Protein AF-A0A382ND25-F1 (afdb_monomer)

Solvent-accessible surface area (backbone atoms only — not comparable to full-atom values): 5065 Å² total; per-residue (Å²): 106,70,66,42,36,74,71,61,77,30,97,59,59,60,78,50,42,55,46,63,76,63,60,36,47,55,51,40,53,48,49,52,56,48,33,74,77,36,78,84,62,84,45,68,43,70,48,61,33,29,39,26,53,70,27,37,35,52,40,49,76,58,67,47,76,46,65,39,45,58,81,87,32,46,67,53,30,55,51,27,47,52,50,38,57,63,67,66,74,116

Organism: NCBI:txid408172

InterPro domains:
  IPR000121 PEP-utilising enzyme, C-terminal [PF02896] (12-84)
  IPR010121 Pyruvate, phosphate dikinase [PTHR22931] (3-86)
  IPR015813 Pyruvate/Phosphoenolpyruvate kinase-like domain superfamily [SSF51621] (2-84)
  IPR040442 Pyruvate kinase-like domain superfamily [G3DSA:3.20.20.60] (1-86)

Structure (mmCIF, N/CA/C/O backbone):
data_AF-A0A382ND25-F1
#
_entry.id   AF-A0A382ND25-F1
#
loop_
_atom_site.group_PDB
_atom_site.id
_atom_site.type_symbol
_atom_site.label_atom_id
_atom_site.label_alt_id
_atom_site.label_comp_id
_atom_site.label_asym_id
_atom_site.label_entity_id
_atom_site.label_seq_id
_atom_site.pdbx_PDB_ins_code
_atom_site.Cartn_x
_atom_site.Cartn_y
_atom_site.Cartn_z
_atom_site.occupancy
_atom_site.B_iso_or_equiv
_atom_site.auth_seq_id
_atom_site.auth_comp_id
_atom_site.auth_asym_id
_atom_site.auth_atom_id
_atom_site.pdbx_PDB_model_num
ATOM 1 N N . ILE A 1 1 ? 10.098 -14.028 -15.564 1.00 84.62 1 ILE A N 1
ATOM 2 C CA . ILE A 1 1 ? 9.191 -12.855 -15.518 1.00 84.62 1 ILE A CA 1
ATOM 3 C C . ILE A 1 1 ? 9.262 -12.007 -16.775 1.00 84.62 1 ILE A C 1
ATOM 5 O O . ILE A 1 1 ? 8.228 -11.867 -17.408 1.00 84.62 1 ILE A O 1
ATOM 9 N N . GLY A 1 2 ? 10.439 -11.525 -17.199 1.00 91.81 2 GLY A N 1
ATOM 10 C CA . GLY A 1 2 ? 10.541 -10.643 -18.374 1.00 91.81 2 GLY A CA 1
ATOM 11 C C . GLY A 1 2 ? 9.863 -11.172 -19.647 1.00 91.81 2 GLY A C 1
ATOM 12 O O . GLY A 1 2 ? 9.155 -10.426 -20.306 1.00 91.81 2 GLY A O 1
ATOM 13 N N . MET A 1 3 ? 9.985 -12.473 -19.946 1.00 97.69 3 MET A N 1
ATOM 14 C CA . MET A 1 3 ? 9.272 -13.094 -21.075 1.00 97.69 3 MET A CA 1
ATOM 15 C C . MET A 1 3 ? 7.743 -13.012 -20.933 1.00 97.69 3 MET A C 1
ATOM 17 O O . MET A 1 3 ? 7.066 -12.690 -21.892 1.00 97.69 3 MET A O 1
ATOM 21 N N . TYR A 1 4 ? 7.191 -13.250 -19.743 1.00 97.62 4 TYR A N 1
ATOM 22 C CA . TYR A 1 4 ? 5.739 -13.232 -19.520 1.00 97.62 4 TYR A CA 1
ATOM 23 C C . TYR A 1 4 ? 5.170 -11.816 -19.642 1.00 97.62 4 TYR A C 1
ATOM 25 O O . TYR A 1 4 ? 4.061 -11.649 -20.135 1.00 97.62 4 TYR A O 1
ATOM 33 N N . VAL A 1 5 ? 5.942 -10.805 -19.232 1.00 95.81 5 VAL A N 1
ATOM 34 C CA . VAL A 1 5 ? 5.578 -9.396 -19.432 1.00 95.81 5 VAL A CA 1
ATOM 35 C C . VAL A 1 5 ? 5.663 -9.024 -20.912 1.00 95.81 5 VAL A C 1
ATOM 37 O O . VAL A 1 5 ? 4.746 -8.418 -21.454 1.00 95.81 5 VAL A O 1
ATOM 40 N N . LYS A 1 6 ? 6.732 -9.445 -21.599 1.00 96.38 6 LYS A N 1
ATOM 41 C CA . LYS A 1 6 ? 6.924 -9.187 -23.032 1.00 96.38 6 LYS A CA 1
ATOM 42 C C . LYS A 1 6 ? 5.819 -9.799 -23.897 1.00 96.38 6 LYS A C 1
ATOM 44 O O . LYS A 1 6 ? 5.371 -9.157 -24.839 1.00 96.38 6 LYS A O 1
ATOM 49 N N . GLU A 1 7 ? 5.383 -11.010 -23.567 1.00 97.25 7 GLU A N 1
ATOM 50 C CA . GLU A 1 7 ? 4.293 -11.707 -24.262 1.00 97.25 7 GLU A CA 1
ATOM 51 C C . GLU A 1 7 ? 2.895 -11.262 -23.779 1.00 97.25 7 GLU A C 1
ATOM 53 O O . GLU A 1 7 ? 1.889 -11.824 -24.201 1.00 97.25 7 GLU A O 1
ATOM 58 N N . GLY A 1 8 ? 2.804 -10.277 -22.874 1.00 94.62 8 GLY A N 1
ATOM 59 C CA . GLY A 1 8 ? 1.534 -9.730 -22.383 1.00 94.62 8 GLY A CA 1
ATOM 60 C C . GLY A 1 8 ? 0.731 -10.663 -21.470 1.00 94.62 8 GLY A C 1
ATOM 61 O O . GLY A 1 8 ? -0.416 -10.365 -21.151 1.00 94.62 8 GLY A O 1
ATOM 62 N N . ILE A 1 9 ? 1.320 -11.779 -21.027 1.00 96.56 9 ILE A N 1
ATOM 63 C CA . ILE A 1 9 ? 0.707 -12.700 -20.057 1.00 96.56 9 ILE A CA 1
ATOM 64 C C . ILE A 1 9 ? 0.578 -12.015 -18.689 1.00 96.56 9 ILE A C 1
ATOM 66 O O . ILE A 1 9 ? -0.399 -12.227 -17.976 1.00 96.56 9 ILE A O 1
ATOM 70 N N . LEU A 1 10 ? 1.566 -11.193 -18.323 1.00 95.94 10 LEU A N 1
ATOM 71 C CA . LEU A 1 10 ? 1.544 -10.346 -17.132 1.00 95.94 10 LEU A CA 1
ATOM 72 C C . LEU A 1 10 ? 1.648 -8.879 -17.550 1.00 95.94 10 LEU A C 1
ATOM 74 O O . LEU A 1 10 ? 2.457 -8.541 -18.409 1.00 95.94 10 LEU A O 1
ATOM 78 N N . SER A 1 11 ? 0.880 -7.998 -16.912 1.00 93.50 11 SER A N 1
ATOM 79 C CA . SER A 1 11 ? 0.955 -6.552 -17.163 1.00 93.50 11 SER A CA 1
ATOM 80 C C . SER A 1 11 ? 2.249 -5.924 -16.633 1.00 93.50 11 SER A C 1
ATOM 82 O O . SER A 1 11 ? 2.767 -4.985 -17.229 1.00 93.50 11 SER A O 1
ATOM 84 N N . ALA A 1 12 ? 2.780 -6.452 -15.529 1.00 95.19 12 ALA A N 1
ATOM 85 C CA . ALA A 1 12 ? 4.003 -5.996 -14.879 1.00 95.19 12 ALA A CA 1
ATOM 86 C C . ALA A 1 12 ? 4.685 -7.150 -14.128 1.00 95.19 12 ALA A C 1
ATOM 88 O O . ALA A 1 12 ? 4.129 -8.244 -13.996 1.00 95.19 12 ALA A O 1
ATOM 89 N N . ASN A 1 13 ? 5.900 -6.916 -13.623 1.00 96.81 13 ASN A N 1
ATOM 90 C CA . ASN A 1 13 ? 6.528 -7.831 -12.675 1.00 96.81 13 ASN A CA 1
ATOM 91 C C . ASN A 1 13 ? 5.780 -7.758 -11.325 1.00 96.81 13 ASN A C 1
ATOM 93 O O . ASN A 1 13 ? 5.890 -6.733 -10.650 1.00 96.81 13 ASN A O 1
ATOM 97 N N . PRO A 1 14 ? 5.083 -8.824 -10.880 1.00 96.75 14 PRO A N 1
ATOM 98 C CA . PRO A 1 14 ? 4.272 -8.782 -9.658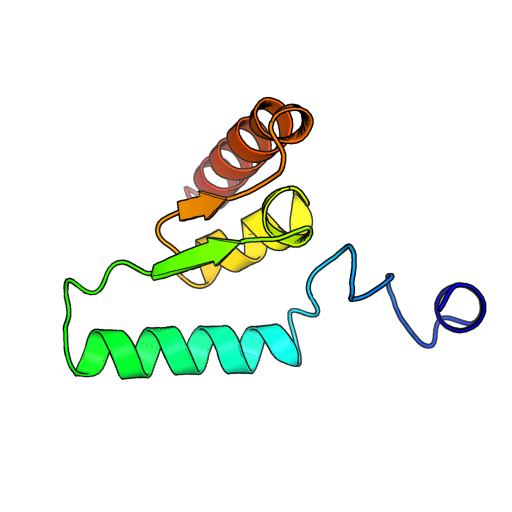 1.00 96.75 14 PRO A CA 1
ATOM 99 C C . PRO A 1 14 ? 5.100 -8.625 -8.369 1.00 96.75 14 PRO A C 1
ATOM 101 O O . PRO A 1 14 ? 4.563 -8.339 -7.297 1.00 96.75 14 PRO A O 1
ATOM 104 N N . PHE A 1 15 ? 6.417 -8.835 -8.443 1.00 96.75 15 PHE A N 1
ATOM 105 C CA . PHE A 1 15 ? 7.325 -8.620 -7.313 1.00 96.75 15 PHE A CA 1
ATOM 106 C C . PHE A 1 15 ? 7.804 -7.168 -7.192 1.00 96.75 15 PHE A C 1
ATOM 108 O O . PHE A 1 15 ? 8.368 -6.812 -6.163 1.00 96.75 15 PHE A O 1
ATOM 115 N N . GLU A 1 16 ? 7.576 -6.344 -8.217 1.00 96.25 16 GLU A N 1
ATOM 116 C CA . GLU A 1 16 ? 7.874 -4.907 -8.208 1.00 96.25 16 GLU A CA 1
ATOM 117 C C . GLU A 1 16 ? 6.590 -4.097 -7.996 1.00 96.25 16 GLU A C 1
ATOM 119 O O . GLU A 1 16 ? 6.525 -3.272 -7.087 1.00 96.25 16 GLU A O 1
ATOM 124 N N . THR A 1 17 ? 5.549 -4.401 -8.777 1.00 97.12 17 THR A N 1
ATOM 125 C CA . THR A 1 17 ? 4.222 -3.783 -8.677 1.00 97.12 17 THR A CA 1
ATOM 126 C C . THR A 1 17 ? 3.218 -4.810 -8.182 1.00 97.12 17 THR A C 1
ATOM 128 O O . THR A 1 17 ? 3.131 -5.917 -8.709 1.00 97.12 17 THR A O 1
ATOM 131 N N . LEU A 1 18 ? 2.456 -4.454 -7.154 1.00 98.00 18 LEU A N 1
ATOM 132 C CA . LEU A 1 18 ? 1.515 -5.344 -6.494 1.00 98.00 18 LEU A CA 1
ATOM 133 C C . LEU A 1 18 ? 0.421 -5.804 -7.467 1.00 98.00 18 LEU A C 1
ATOM 135 O O . LEU A 1 18 ? -0.269 -4.993 -8.085 1.00 98.00 18 LEU A O 1
ATOM 139 N N . ASP A 1 19 ? 0.201 -7.117 -7.530 1.00 97.62 19 ASP A N 1
ATOM 140 C CA . ASP A 1 19 ? -0.980 -7.689 -8.174 1.00 97.62 19 ASP A CA 1
ATOM 141 C C . ASP A 1 19 ? -2.240 -7.337 -7.366 1.00 97.62 19 ASP A C 1
ATOM 143 O O . ASP A 1 19 ? -2.578 -7.979 -6.369 1.00 97.62 19 ASP A O 1
ATOM 147 N N . SER A 1 20 ? -2.936 -6.287 -7.796 1.00 95.88 20 SER A N 1
ATOM 148 C CA . SER A 1 20 ? -4.132 -5.769 -7.128 1.00 95.88 20 SER A CA 1
ATOM 149 C C . SER A 1 20 ? -5.353 -6.691 -7.231 1.00 95.88 20 SER A C 1
ATOM 151 O O . SER A 1 20 ? -6.255 -6.583 -6.397 1.00 95.88 20 SER A O 1
ATOM 153 N N . GLN A 1 21 ? -5.394 -7.599 -8.214 1.00 94.81 21 GLN A N 1
ATOM 154 C CA . GLN A 1 21 ? -6.531 -8.498 -8.435 1.00 94.81 21 GLN A CA 1
ATOM 155 C C . GLN A 1 21 ? -6.422 -9.760 -7.578 1.00 94.81 21 GLN A C 1
ATOM 157 O O . GLN A 1 21 ? -7.384 -10.125 -6.904 1.00 94.81 21 GLN A O 1
ATOM 162 N N . GLY A 1 22 ? -5.257 -10.412 -7.567 1.00 96.81 22 GLY A N 1
ATOM 163 C CA . GLY A 1 22 ? -5.022 -11.612 -6.767 1.00 96.81 22 GLY A CA 1
ATOM 164 C C . GLY A 1 22 ? -4.575 -11.276 -5.347 1.00 96.81 22 GLY A C 1
ATOM 165 O O . GLY A 1 22 ? -5.352 -11.380 -4.395 1.00 96.81 22 GLY A O 1
ATOM 166 N N . VAL A 1 23 ? -3.318 -10.857 -5.188 1.00 97.94 23 VAL A N 1
ATOM 167 C CA . VAL A 1 23 ? -2.735 -10.557 -3.862 1.00 97.94 23 VAL A CA 1
ATOM 168 C C . VAL A 1 23 ? -3.493 -9.426 -3.160 1.00 97.94 23 VAL A C 1
ATOM 170 O O . VAL A 1 23 ? -3.757 -9.499 -1.957 1.00 97.94 23 VAL A O 1
ATOM 173 N N . GLY A 1 24 ? -3.927 -8.415 -3.912 1.00 97.81 24 GLY A N 1
ATOM 174 C CA . GLY A 1 24 ? -4.722 -7.307 -3.395 1.00 97.81 24 GLY A CA 1
ATOM 175 C C . GLY A 1 24 ? -6.046 -7.735 -2.752 1.00 97.81 24 GLY A C 1
ATOM 176 O O . GLY A 1 24 ? -6.449 -7.156 -1.741 1.00 97.81 24 GLY A O 1
ATOM 177 N N . HIS A 1 25 ? -6.703 -8.781 -3.266 1.00 98.12 25 HIS A N 1
ATOM 178 C CA . HIS A 1 25 ? -7.917 -9.324 -2.650 1.00 98.12 25 HIS A CA 1
ATOM 179 C C . HIS A 1 25 ? -7.631 -9.918 -1.264 1.00 98.12 25 HIS A C 1
ATOM 181 O O . HIS A 1 25 ? -8.364 -9.660 -0.308 1.00 98.12 25 HIS A O 1
ATOM 187 N N . VAL A 1 26 ? -6.526 -10.659 -1.134 1.00 98.31 26 VAL A N 1
ATOM 188 C CA . VAL A 1 26 ? -6.094 -11.244 0.144 1.00 98.31 26 VAL A CA 1
ATOM 189 C C . VAL A 1 26 ? -5.770 -10.151 1.163 1.00 98.31 26 VAL A C 1
ATOM 191 O O . VAL A 1 26 ? -6.171 -10.262 2.321 1.00 98.31 26 VAL A O 1
ATOM 194 N N . ILE A 1 27 ? -5.106 -9.073 0.731 1.00 98.31 27 ILE A N 1
ATOM 195 C CA . ILE A 1 27 ? -4.800 -7.913 1.580 1.00 98.31 27 ILE A CA 1
ATOM 196 C C . ILE A 1 27 ? -6.089 -7.278 2.116 1.00 98.31 27 ILE A C 1
ATOM 198 O O . ILE A 1 27 ? -6.231 -7.124 3.328 1.00 98.31 27 ILE A O 1
ATOM 202 N N . LYS A 1 28 ? -7.056 -6.966 1.243 1.00 98.44 28 LYS A N 1
ATOM 203 C CA . LYS A 1 28 ? -8.338 -6.361 1.651 1.00 98.44 28 LYS A CA 1
ATOM 204 C C . LYS A 1 28 ? -9.095 -7.238 2.648 1.00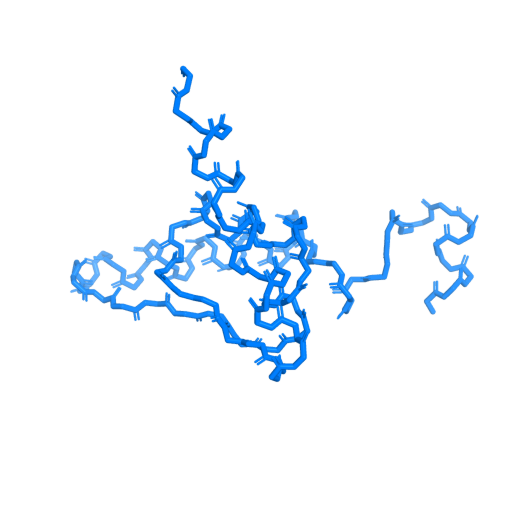 98.44 28 LYS A C 1
ATOM 206 O O . LYS A 1 28 ? -9.563 -6.744 3.670 1.00 98.44 28 LYS A O 1
ATOM 211 N N . HIS A 1 29 ? -9.148 -8.546 2.395 1.00 98.50 29 HIS A N 1
ATOM 212 C CA . HIS A 1 29 ? -9.794 -9.507 3.292 1.00 98.50 29 HIS A CA 1
ATOM 213 C C . HIS A 1 29 ? -9.119 -9.584 4.666 1.00 98.50 29 HIS A C 1
ATOM 215 O O . HIS A 1 29 ? -9.799 -9.689 5.688 1.00 98.50 29 HIS A O 1
ATOM 221 N N . ALA A 1 30 ? -7.785 -9.522 4.709 1.00 98.50 30 ALA A N 1
ATOM 222 C CA . ALA A 1 30 ? -7.035 -9.503 5.961 1.00 98.50 30 ALA A CA 1
ATOM 223 C C . ALA A 1 30 ? -7.309 -8.224 6.768 1.00 98.50 30 ALA A C 1
ATOM 225 O O . ALA A 1 30 ? -7.565 -8.316 7.970 1.00 98.50 30 ALA A O 1
ATOM 226 N N . ILE A 1 31 ? -7.326 -7.060 6.108 1.00 98.50 31 ILE A N 1
ATOM 227 C CA . ILE A 1 31 ? -7.645 -5.767 6.731 1.00 98.50 31 ILE A CA 1
ATOM 228 C C . ILE A 1 31 ? -9.062 -5.785 7.306 1.00 98.50 31 ILE A C 1
ATOM 230 O O . ILE A 1 31 ? -9.249 -5.485 8.485 1.00 98.50 31 ILE A O 1
ATOM 234 N N . GLU A 1 32 ? -10.051 -6.194 6.507 1.00 98.38 32 GLU A N 1
ATOM 235 C CA . GLU A 1 32 ? -11.452 -6.254 6.929 1.00 98.38 32 GLU A CA 1
ATOM 236 C C . GLU A 1 32 ? -11.630 -7.167 8.148 1.00 98.38 32 GLU A C 1
ATOM 238 O O . GLU A 1 32 ? -12.203 -6.764 9.162 1.00 98.38 32 GLU A O 1
ATOM 243 N N . LYS A 1 33 ? -11.104 -8.396 8.091 1.00 98.56 33 LYS A N 1
ATOM 244 C CA . LYS A 1 33 ? -11.237 -9.355 9.197 1.00 98.56 33 LYS A CA 1
ATOM 245 C C . LYS A 1 33 ? -10.474 -8.936 10.448 1.00 98.56 33 LYS A C 1
ATOM 247 O O . LYS A 1 33 ? -10.979 -9.139 11.555 1.00 98.56 33 LYS A O 1
ATOM 252 N N . GLY A 1 34 ? -9.282 -8.368 10.278 1.00 98.50 34 GLY A N 1
ATOM 253 C CA . GLY A 1 34 ? -8.487 -7.832 11.376 1.00 98.50 34 GLY A CA 1
ATOM 254 C C . GLY A 1 34 ? -9.245 -6.725 12.100 1.00 98.50 34 GLY A C 1
ATOM 255 O O . GLY A 1 34 ? -9.497 -6.833 13.302 1.00 98.50 34 GLY A O 1
ATOM 256 N N . ARG A 1 35 ? -9.720 -5.724 11.349 1.00 98.50 35 ARG A N 1
ATOM 257 C CA . ARG A 1 35 ? -10.445 -4.577 11.911 1.00 98.50 35 ARG A CA 1
ATOM 258 C C . ARG A 1 35 ? -11.844 -4.908 12.421 1.00 98.50 35 ARG A C 1
ATOM 260 O O . ARG A 1 35 ? -12.315 -4.271 13.356 1.00 98.50 35 ARG A O 1
ATOM 267 N N . LYS A 1 36 ? -12.481 -5.967 11.910 1.00 98.50 36 LYS A N 1
ATOM 268 C CA . LYS A 1 36 ? -13.719 -6.506 12.497 1.00 98.50 36 LYS A CA 1
ATOM 269 C C . LYS A 1 36 ? -13.526 -6.988 13.940 1.00 98.50 36 LYS A C 1
ATOM 271 O O . LYS A 1 36 ? -14.470 -6.950 14.722 1.00 98.50 36 LYS A O 1
ATOM 276 N N . THR A 1 37 ? -12.328 -7.463 14.280 1.00 98.56 37 THR A N 1
ATOM 277 C CA . THR A 1 37 ? -12.005 -7.974 15.622 1.00 98.56 37 THR A CA 1
ATOM 278 C C . THR A 1 37 ? -11.379 -6.891 16.502 1.00 98.56 37 THR A C 1
ATOM 280 O O . THR A 1 37 ? -11.694 -6.810 17.685 1.00 98.56 37 THR A O 1
ATOM 283 N N . ASN A 1 38 ? -10.517 -6.049 15.930 1.00 98.50 38 ASN A N 1
ATOM 284 C CA . ASN A 1 38 ? -9.913 -4.899 16.596 1.00 98.50 38 ASN A CA 1
ATOM 285 C C . ASN A 1 38 ? -10.017 -3.660 15.687 1.00 98.50 38 ASN A C 1
ATOM 287 O O . ASN A 1 38 ? -9.178 -3.515 14.798 1.00 98.50 38 ASN A O 1
ATOM 291 N N . PRO A 1 39 ? -11.008 -2.770 15.893 1.00 97.94 39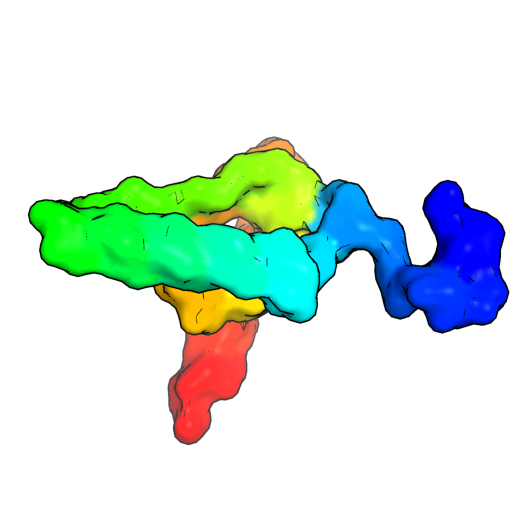 PRO A N 1
ATOM 292 C CA . PRO A 1 39 ? -11.208 -1.588 15.049 1.00 97.94 39 PRO A CA 1
ATOM 293 C C . PRO A 1 39 ? -9.988 -0.662 14.950 1.00 97.94 39 PRO A C 1
ATOM 295 O O . PRO A 1 39 ? -9.768 -0.070 13.900 1.00 97.94 39 PRO A O 1
ATOM 298 N N . GLU A 1 40 ? -9.163 -0.612 15.999 1.00 97.75 40 GLU A N 1
ATOM 299 C CA . GLU A 1 40 ? -7.954 0.219 16.086 1.00 97.75 40 GLU A CA 1
ATOM 300 C C . GLU A 1 40 ? -6.688 -0.530 15.622 1.00 97.75 40 GLU A C 1
ATOM 302 O O . GLU A 1 40 ? -5.568 -0.143 15.952 1.00 97.75 40 GLU A O 1
ATOM 307 N N . LEU A 1 41 ? -6.834 -1.660 14.916 1.00 98.50 41 LEU A N 1
ATOM 308 C CA . LEU A 1 41 ? -5.691 -2.424 14.420 1.00 98.50 41 LEU A CA 1
ATOM 309 C C . LEU A 1 41 ? -4.934 -1.625 13.353 1.00 98.50 41 LEU A C 1
ATOM 311 O O . LEU A 1 41 ? -5.426 -1.457 12.233 1.00 98.50 41 LEU A O 1
ATOM 315 N N . GLU A 1 42 ? -3.717 -1.215 13.708 1.00 98.38 42 GLU A N 1
ATOM 316 C CA . GLU A 1 42 ? -2.753 -0.619 12.789 1.00 98.38 42 GLU A CA 1
ATOM 317 C C . GLU A 1 42 ? -2.170 -1.690 11.856 1.00 98.38 42 GLU A C 1
ATOM 319 O O . GLU A 1 42 ? -1.719 -2.755 12.290 1.00 98.38 42 GLU A O 1
ATOM 324 N N . ILE A 1 43 ? -2.189 -1.414 10.555 1.00 98.56 43 ILE A N 1
ATOM 325 C CA . ILE A 1 43 ? -1.761 -2.325 9.499 1.00 98.56 43 ILE A CA 1
ATOM 326 C C . ILE A 1 43 ? -0.804 -1.586 8.573 1.00 98.56 43 ILE A C 1
ATOM 328 O O . ILE A 1 43 ? -1.152 -0.572 7.973 1.00 98.56 43 ILE A O 1
ATOM 332 N N . GLY A 1 44 ? 0.391 -2.149 8.403 1.00 98.12 44 GLY A N 1
ATOM 333 C CA . GLY A 1 44 ? 1.385 -1.650 7.462 1.00 98.12 44 GLY A CA 1
ATOM 334 C C . GLY A 1 44 ? 1.827 -2.693 6.446 1.00 98.12 44 GLY A C 1
ATOM 335 O O . GLY A 1 44 ? 1.646 -3.896 6.643 1.00 98.12 44 GLY A O 1
ATOM 336 N N . VAL A 1 45 ? 2.448 -2.224 5.363 1.00 98.31 45 VAL A N 1
ATOM 337 C CA . VAL A 1 45 ? 3.068 -3.078 4.337 1.00 98.31 45 VAL A CA 1
ATOM 338 C C . VAL A 1 45 ? 4.554 -2.770 4.219 1.00 98.31 45 VAL A C 1
ATOM 340 O O . VAL A 1 45 ? 4.953 -1.611 4.130 1.00 98.31 45 VAL A O 1
ATOM 343 N N . CYS A 1 46 ? 5.380 -3.814 4.196 1.00 97.50 46 CYS A N 1
ATOM 344 C CA . CYS A 1 46 ? 6.822 -3.715 4.006 1.00 97.50 46 CYS A CA 1
ATOM 34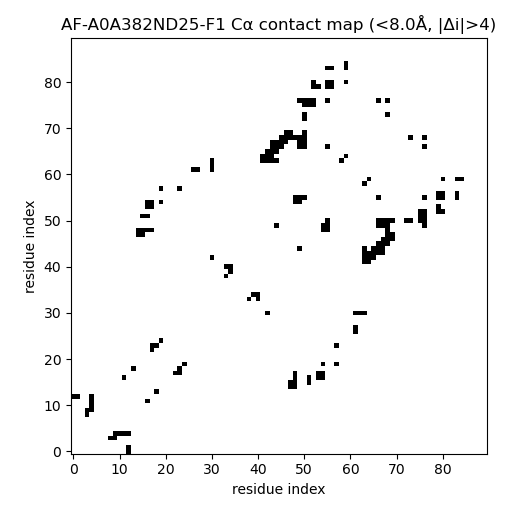5 C C . CYS A 1 46 ? 7.272 -4.381 2.700 1.00 97.50 46 CYS A C 1
ATOM 347 O O . CYS A 1 46 ? 6.571 -5.217 2.132 1.00 97.50 46 CYS A O 1
ATOM 349 N N . GLY A 1 47 ? 8.473 -4.020 2.251 1.00 94.31 47 GLY A N 1
ATOM 350 C CA . GLY A 1 47 ? 9.115 -4.615 1.083 1.00 94.31 47 GLY A CA 1
ATOM 351 C C . GLY A 1 47 ? 9.087 -3.703 -0.138 1.00 94.31 47 GLY A C 1
ATOM 352 O O . GLY A 1 47 ? 8.906 -2.490 -0.037 1.00 94.31 47 GLY A O 1
ATOM 353 N N . GLU A 1 48 ? 9.308 -4.303 -1.301 1.00 96.00 48 GLU A N 1
ATOM 354 C CA . GLU A 1 48 ? 9.500 -3.590 -2.566 1.00 96.00 48 GLU A CA 1
ATOM 355 C C . GLU A 1 48 ? 8.265 -2.775 -2.970 1.00 96.00 48 GLU A C 1
ATOM 357 O O . GLU A 1 48 ? 8.392 -1.602 -3.331 1.00 96.00 48 GLU A O 1
ATOM 362 N N . HIS A 1 49 ? 7.074 -3.353 -2.781 1.00 98.12 49 HIS A N 1
ATOM 363 C CA . HIS A 1 49 ? 5.780 -2.724 -3.060 1.00 98.12 49 HIS A CA 1
ATOM 364 C C . HIS A 1 49 ? 5.536 -1.461 -2.227 1.00 98.12 49 HIS A C 1
ATOM 366 O O . HIS A 1 49 ? 4.853 -0.545 -2.671 1.00 98.12 49 HIS A O 1
ATOM 372 N N . GLY A 1 50 ? 6.134 -1.368 -1.034 1.00 97.19 50 GLY A N 1
ATOM 373 C CA . GLY A 1 50 ? 6.047 -0.178 -0.183 1.00 97.19 50 GLY A CA 1
ATOM 374 C C . GLY A 1 50 ? 6.790 1.041 -0.744 1.00 97.19 50 GLY A C 1
ATOM 375 O O . GLY A 1 50 ? 6.675 2.130 -0.189 1.00 97.19 50 GLY A O 1
ATOM 376 N N . GLY A 1 51 ? 7.580 0.866 -1.809 1.00 97.25 51 GLY A N 1
ATOM 377 C CA . GLY A 1 51 ? 8.268 1.938 -2.531 1.00 97.25 51 GLY A CA 1
ATOM 378 C C . GLY A 1 51 ? 7.801 2.122 -3.977 1.00 97.25 51 GLY A C 1
ATOM 379 O O . GLY A 1 51 ? 8.383 2.949 -4.676 1.00 97.25 51 GLY A O 1
ATOM 380 N N . ASP A 1 52 ? 6.801 1.361 -4.426 1.00 98.25 52 ASP A N 1
ATOM 381 C CA . ASP A 1 52 ? 6.241 1.439 -5.777 1.00 98.25 52 ASP A CA 1
ATOM 382 C C . ASP A 1 52 ? 4.982 2.331 -5.789 1.00 98.25 52 ASP A C 1
ATOM 384 O O . ASP A 1 52 ? 4.023 2.030 -5.075 1.00 98.25 52 ASP A O 1
ATOM 388 N N . PRO A 1 53 ? 4.936 3.430 -6.569 1.00 97.94 53 PRO A N 1
ATOM 389 C CA . PRO A 1 53 ? 3.814 4.369 -6.535 1.00 97.94 53 PRO A CA 1
ATOM 390 C C . PRO A 1 53 ? 2.441 3.761 -6.846 1.00 97.94 53 PRO A C 1
ATOM 392 O O . PRO A 1 53 ? 1.446 4.153 -6.232 1.00 97.94 53 PRO A O 1
ATOM 395 N N . GLU A 1 54 ? 2.366 2.812 -7.783 1.00 97.56 54 GLU A N 1
ATOM 396 C CA . GLU A 1 54 ? 1.104 2.159 -8.142 1.00 97.56 54 GLU A CA 1
ATOM 397 C C . GLU A 1 54 ? 0.606 1.246 -7.017 1.00 97.56 54 GLU A C 1
ATOM 399 O O . GLU A 1 54 ? -0.564 1.317 -6.630 1.00 97.56 54 GLU A O 1
ATOM 404 N N . SER A 1 55 ? 1.514 0.469 -6.428 1.00 98.31 55 SER A N 1
ATOM 405 C CA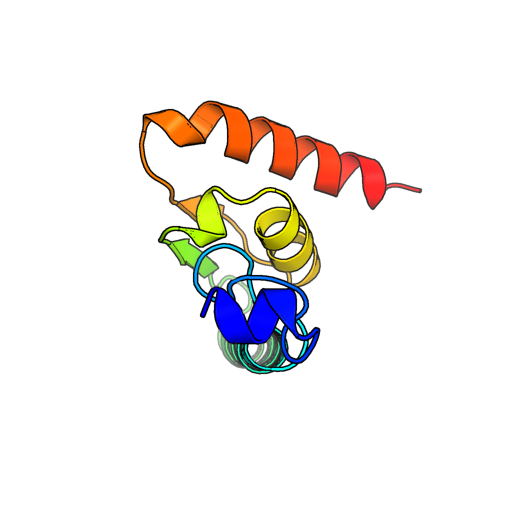 . SER A 1 55 ? 1.239 -0.328 -5.235 1.00 98.31 55 SER A CA 1
ATOM 406 C C . SER A 1 55 ? 0.786 0.547 -4.068 1.00 98.31 55 SER A C 1
ATOM 408 O O . SER A 1 55 ? -0.237 0.256 -3.458 1.00 98.31 55 SER A O 1
ATOM 410 N N . ILE A 1 56 ? 1.484 1.652 -3.778 1.00 98.44 56 ILE A N 1
ATOM 411 C CA . ILE A 1 56 ? 1.133 2.575 -2.684 1.00 98.44 56 ILE A CA 1
ATOM 412 C C . ILE A 1 56 ? -0.278 3.134 -2.859 1.00 98.44 56 ILE A C 1
ATOM 414 O O . ILE A 1 56 ? -1.028 3.190 -1.886 1.00 98.44 56 ILE A O 1
ATOM 418 N N . ARG A 1 57 ? -0.670 3.502 -4.086 1.00 97.94 57 ARG A N 1
ATOM 419 C CA . ARG A 1 57 ? -2.034 3.966 -4.369 1.00 97.94 57 ARG A CA 1
ATOM 420 C C . ARG A 1 57 ? -3.070 2.899 -4.015 1.00 97.94 57 ARG A C 1
ATOM 422 O O . ARG A 1 57 ? -4.014 3.194 -3.291 1.00 97.94 57 ARG A O 1
ATOM 429 N N . PHE A 1 58 ? -2.868 1.659 -4.465 1.00 97.88 58 PHE A N 1
ATOM 430 C CA . PHE A 1 58 ? -3.765 0.555 -4.117 1.00 97.88 58 PHE A CA 1
ATOM 431 C C . PHE A 1 58 ? -3.801 0.292 -2.604 1.00 97.88 58 PHE A C 1
ATOM 433 O O . PHE A 1 58 ? -4.871 0.079 -2.041 1.00 97.88 58 PHE A O 1
ATOM 440 N N . LEU A 1 59 ? -2.643 0.286 -1.939 1.00 98.19 59 LEU A N 1
ATOM 441 C CA . LEU A 1 59 ? -2.538 0.017 -0.504 1.00 98.19 59 LEU A CA 1
ATOM 442 C C . LEU A 1 59 ? -3.251 1.096 0.321 1.00 98.19 59 LEU A C 1
ATOM 444 O O . LEU A 1 59 ? -3.954 0.766 1.275 1.00 98.19 59 LEU A O 1
ATOM 448 N N . PHE A 1 60 ? -3.139 2.361 -0.089 1.00 97.81 60 PHE A N 1
ATOM 449 C CA . PHE A 1 60 ? -3.908 3.466 0.478 1.00 97.81 60 PHE A CA 1
ATOM 450 C C . PHE A 1 60 ? -5.420 3.237 0.322 1.00 97.81 60 PHE A C 1
ATOM 452 O O . PHE A 1 60 ? -6.150 3.279 1.309 1.00 97.81 60 PHE A O 1
ATOM 459 N N . GLU A 1 61 ? -5.892 2.904 -0.884 1.00 96.69 61 GLU A N 1
ATOM 460 C CA . GLU A 1 61 ? -7.310 2.597 -1.139 1.00 96.69 61 GLU A CA 1
ATOM 461 C C . GLU A 1 61 ? -7.806 1.361 -0.369 1.00 96.69 61 GLU A C 1
ATOM 463 O O . GLU A 1 61 ? -8.977 1.278 0.000 1.00 96.69 61 GLU A O 1
ATOM 468 N N . ALA A 1 62 ? -6.928 0.387 -0.117 1.00 97.25 62 ALA A N 1
ATOM 469 C CA . ALA A 1 62 ? -7.227 -0.792 0.691 1.00 97.25 62 ALA A CA 1
ATOM 470 C C . ALA A 1 62 ? -7.311 -0.484 2.200 1.00 97.25 62 ALA A C 1
ATOM 472 O O . ALA A 1 62 ? -7.773 -1.336 2.959 1.00 97.25 62 ALA A O 1
ATOM 473 N N . GLY A 1 63 ? -6.900 0.714 2.629 1.00 96.69 63 GLY A N 1
ATOM 474 C CA . GLY A 1 63 ? -6.969 1.169 4.014 1.00 96.69 63 GLY A CA 1
ATOM 475 C C . GLY A 1 63 ? -5.742 0.824 4.857 1.00 96.69 63 GLY A C 1
ATOM 476 O O . GLY A 1 63 ? -5.885 0.687 6.069 1.00 96.69 63 GLY A O 1
ATOM 477 N N . VAL A 1 64 ? -4.569 0.650 4.241 1.00 97.94 64 VAL A N 1
ATOM 478 C CA . VAL A 1 64 ? -3.289 0.474 4.951 1.00 97.94 64 VAL A CA 1
ATOM 479 C C . VAL A 1 64 ? -2.857 1.793 5.597 1.00 97.94 64 VAL A C 1
ATOM 481 O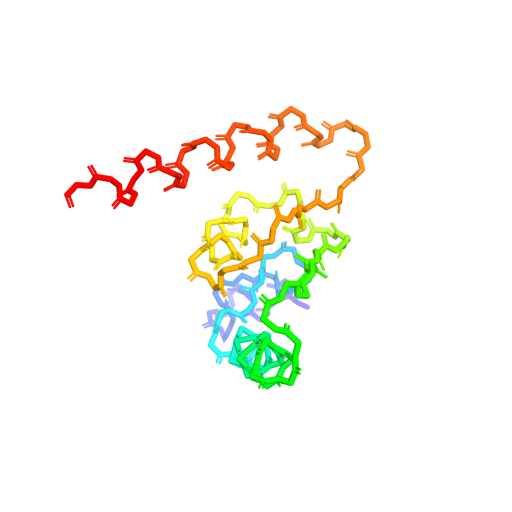 O . VAL A 1 64 ? -2.942 2.846 4.968 1.00 97.94 64 VAL A O 1
ATOM 484 N N . ASP A 1 65 ? -2.357 1.729 6.832 1.00 98.31 65 ASP A N 1
ATOM 485 C CA . ASP A 1 65 ? -2.001 2.907 7.633 1.00 98.31 65 ASP A CA 1
ATOM 486 C C . ASP A 1 65 ? -0.606 3.446 7.294 1.00 98.31 65 ASP A C 1
ATOM 488 O O . ASP A 1 65 ? -0.387 4.658 7.255 1.00 98.31 65 ASP A O 1
ATOM 492 N N . TYR A 1 66 ? 0.349 2.554 7.010 1.00 98.50 66 TYR A N 1
ATOM 493 C CA . TYR A 1 66 ? 1.705 2.945 6.629 1.00 98.50 66 TYR A CA 1
ATOM 494 C C . TYR A 1 66 ? 2.367 1.981 5.640 1.00 98.50 66 TYR A C 1
ATOM 496 O O . TYR A 1 66 ? 2.049 0.794 5.549 1.00 98.50 66 TYR A O 1
ATOM 504 N N . VAL A 1 67 ? 3.368 2.492 4.924 1.00 98.56 67 VAL A N 1
ATOM 505 C CA . VAL A 1 67 ? 4.278 1.684 4.103 1.00 98.56 67 VAL A CA 1
ATOM 506 C C . VAL A 1 67 ? 5.708 1.802 4.615 1.00 98.56 67 VAL A C 1
ATOM 508 O O . VAL A 1 67 ? 6.128 2.851 5.101 1.00 98.56 67 VAL A O 1
ATOM 511 N N . SER A 1 68 ? 6.465 0.717 4.493 1.00 98.19 68 SER A N 1
ATOM 512 C CA . SER A 1 68 ? 7.876 0.634 4.855 1.00 98.19 68 SER A CA 1
ATOM 513 C C . SER A 1 68 ? 8.690 0.192 3.643 1.00 98.19 68 SER A C 1
ATOM 515 O O . SER A 1 68 ? 8.445 -0.865 3.061 1.00 98.19 68 SER A O 1
ATOM 517 N N . CYS A 1 69 ? 9.655 1.019 3.251 1.00 98.12 69 CYS A N 1
ATOM 518 C CA . CYS A 1 69 ? 10.503 0.804 2.084 1.00 98.12 69 CYS A CA 1
ATOM 519 C C . CYS A 1 69 ? 11.968 1.131 2.396 1.00 98.12 69 CYS A C 1
ATOM 521 O O . CYS A 1 69 ? 12.298 1.661 3.459 1.00 98.12 69 CYS A O 1
ATOM 523 N N . SER A 1 70 ? 12.866 0.798 1.467 1.00 97.56 70 SER A N 1
ATOM 524 C CA . SER A 1 70 ? 14.290 1.093 1.628 1.00 97.56 70 SER A CA 1
ATOM 525 C C . SER A 1 70 ? 14.544 2.606 1.761 1.00 97.56 70 SER A C 1
ATOM 527 O O . SER A 1 70 ? 13.805 3.405 1.177 1.00 97.56 70 SER A O 1
ATOM 529 N N . PRO A 1 71 ? 15.607 3.036 2.475 1.00 98.06 71 PRO A N 1
ATOM 530 C CA . PRO A 1 71 ? 15.831 4.452 2.788 1.00 98.06 71 PRO A CA 1
ATOM 531 C C . PRO A 1 71 ? 15.798 5.382 1.568 1.00 98.06 71 PRO A C 1
ATOM 533 O O . PRO A 1 71 ? 15.221 6.466 1.618 1.00 98.06 71 PRO A O 1
ATOM 536 N N . PHE A 1 72 ? 16.357 4.936 0.442 1.00 97.38 72 PHE A N 1
ATOM 537 C CA . PHE A 1 72 ? 16.404 5.717 -0.795 1.00 97.38 72 PHE A CA 1
ATOM 538 C C . PHE A 1 72 ? 15.041 5.869 -1.485 1.00 97.38 72 PHE A C 1
ATOM 540 O O . PHE A 1 72 ? 14.867 6.793 -2.276 1.00 97.38 72 PHE A O 1
ATOM 547 N N . ARG A 1 73 ? 14.066 4.999 -1.188 1.00 97.69 73 ARG A N 1
ATOM 548 C CA . ARG A 1 73 ? 12.699 5.087 -1.725 1.00 97.69 73 ARG A CA 1
ATOM 549 C C . ARG A 1 73 ? 11.751 5.882 -0.844 1.00 97.69 73 ARG A C 1
ATOM 551 O O . ARG A 1 73 ? 10.677 6.238 -1.314 1.00 97.69 73 ARG A O 1
ATOM 558 N N . VAL A 1 74 ? 12.150 6.237 0.378 1.00 98.38 74 VAL A N 1
ATOM 559 C CA . VAL A 1 74 ? 11.319 7.044 1.285 1.00 98.38 74 VAL A CA 1
ATOM 560 C C . VAL A 1 74 ? 10.802 8.333 0.621 1.00 98.38 74 VAL A C 1
ATOM 562 O O . VAL A 1 74 ? 9.607 8.605 0.746 1.00 98.38 74 VAL A O 1
ATOM 565 N N . PRO A 1 75 ? 11.607 9.122 -0.125 1.00 98.50 75 PRO A N 1
ATOM 566 C CA . PRO A 1 75 ? 11.090 10.312 -0.805 1.00 98.50 75 PRO A CA 1
ATOM 567 C C . PRO A 1 75 ? 10.012 9.994 -1.852 1.00 98.50 75 PRO A C 1
ATOM 569 O O . PRO A 1 75 ? 9.004 10.696 -1.924 1.00 98.50 75 PRO A O 1
ATOM 572 N N . VAL A 1 76 ? 10.198 8.916 -2.622 1.00 98.12 76 VAL A N 1
ATOM 573 C CA . VAL A 1 76 ? 9.236 8.455 -3.636 1.00 98.12 76 VAL A CA 1
ATOM 574 C C . VAL A 1 76 ? 7.947 7.986 -2.970 1.00 98.12 76 VAL A C 1
ATOM 576 O O . VAL A 1 76 ? 6.867 8.412 -3.372 1.00 98.12 76 VAL A O 1
ATOM 579 N N . ALA A 1 77 ? 8.052 7.185 -1.909 1.00 98.44 77 ALA A N 1
ATOM 580 C CA . ALA A 1 77 ? 6.895 6.672 -1.189 1.00 98.44 77 ALA A CA 1
ATOM 581 C C . ALA A 1 77 ? 6.055 7.798 -0.569 1.00 98.44 77 ALA A C 1
ATOM 583 O O . ALA A 1 77 ? 4.831 7.793 -0.680 1.00 98.44 77 ALA A O 1
ATOM 584 N N . ARG A 1 78 ? 6.707 8.817 0.010 1.00 98.56 78 ARG A N 1
ATOM 585 C CA . ARG A 1 78 ? 6.027 10.007 0.549 1.00 98.56 78 ARG A CA 1
ATOM 586 C C . ARG A 1 78 ? 5.267 10.779 -0.527 1.00 98.56 78 ARG A C 1
ATOM 588 O O . ARG A 1 78 ? 4.135 11.192 -0.290 1.00 98.56 78 ARG A O 1
ATOM 595 N N . LEU A 1 7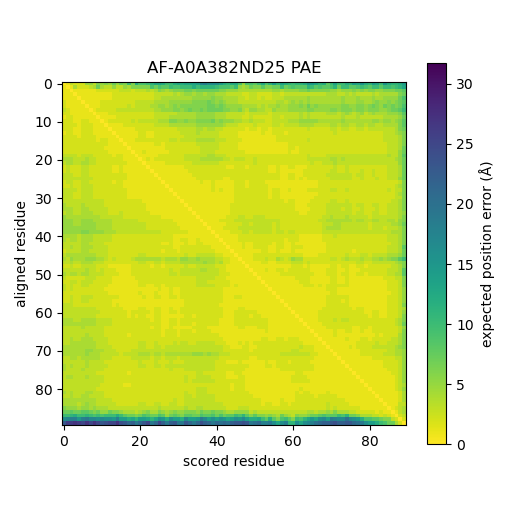9 ? 5.882 10.983 -1.693 1.00 98.56 79 LEU A N 1
ATOM 596 C CA . LEU A 1 79 ? 5.237 11.677 -2.807 1.00 98.56 79 LEU A CA 1
ATOM 597 C C . LEU A 1 79 ? 4.048 10.875 -3.352 1.00 98.56 79 LEU A C 1
ATOM 599 O O . LEU A 1 79 ? 2.973 11.441 -3.536 1.00 98.56 79 LEU A O 1
ATOM 603 N N . ALA A 1 80 ? 4.223 9.569 -3.560 1.00 98.38 80 ALA A N 1
ATOM 604 C CA . ALA A 1 80 ? 3.168 8.684 -4.042 1.00 98.38 80 ALA A CA 1
ATOM 605 C C . ALA A 1 80 ? 1.974 8.630 -3.075 1.00 98.38 80 ALA A C 1
ATOM 607 O O . ALA A 1 80 ? 0.830 8.747 -3.509 1.00 98.38 80 ALA A O 1
ATOM 608 N N . ALA A 1 81 ? 2.230 8.538 -1.766 1.00 98.06 81 ALA A N 1
ATOM 609 C CA . ALA A 1 81 ? 1.182 8.572 -0.747 1.00 98.06 81 ALA A CA 1
ATOM 610 C C . ALA A 1 81 ? 0.399 9.896 -0.779 1.00 98.06 81 ALA A C 1
ATOM 612 O O . ALA A 1 81 ? -0.830 9.890 -0.767 1.00 98.06 81 ALA A O 1
ATOM 613 N N . ALA A 1 82 ? 1.089 11.037 -0.901 1.00 98.19 82 ALA A N 1
ATOM 614 C CA . ALA A 1 82 ? 0.428 12.336 -1.031 1.00 98.19 82 ALA A CA 1
ATOM 615 C C . ALA A 1 82 ? -0.437 12.421 -2.302 1.00 98.19 82 ALA A C 1
ATOM 617 O O . ALA A 1 82 ? -1.567 12.905 -2.257 1.00 98.19 82 ALA A O 1
ATOM 618 N N . GLN A 1 83 ? 0.065 11.923 -3.434 1.00 98.12 83 GLN A N 1
ATOM 619 C CA . GLN A 1 83 ? -0.685 11.880 -4.692 1.00 98.12 83 GLN A CA 1
ATOM 620 C C . GLN A 1 83 ? -1.925 10.983 -4.603 1.00 98.12 83 GLN A C 1
ATOM 622 O O . GLN A 1 83 ? -2.964 11.346 -5.159 1.00 98.12 83 GLN A O 1
ATOM 627 N N . ALA A 1 84 ? -1.844 9.853 -3.894 1.00 96.81 84 ALA A N 1
ATOM 628 C CA . ALA A 1 84 ? -2.983 8.967 -3.663 1.00 96.81 84 ALA A CA 1
ATOM 629 C C . ALA A 1 84 ? -4.106 9.691 -2.898 1.00 96.81 84 ALA A C 1
ATOM 631 O O . ALA A 1 84 ? -5.243 9.710 -3.368 1.00 96.81 84 ALA A O 1
ATOM 632 N N . VAL A 1 85 ? -3.767 10.394 -1.810 1.00 96.69 85 VAL A N 1
ATOM 633 C CA . VAL A 1 85 ? -4.7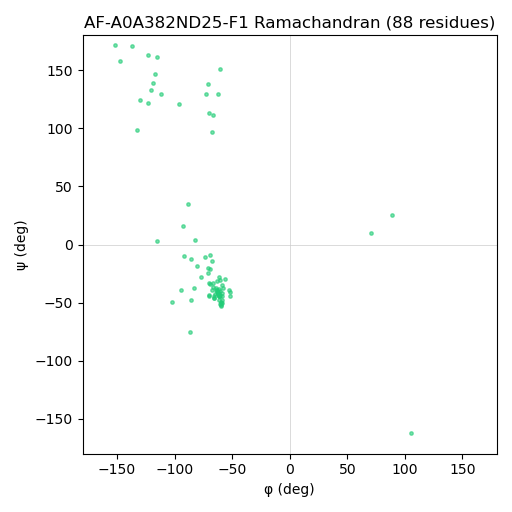18 11.198 -1.014 1.00 96.69 85 VAL A CA 1
ATOM 634 C C . VAL A 1 85 ? -5.355 12.320 -1.843 1.00 96.69 85 VAL A C 1
ATOM 636 O O . VAL A 1 85 ? -6.565 12.548 -1.792 1.00 96.69 85 VAL A O 1
ATOM 639 N N . LEU A 1 86 ? -4.552 13.038 -2.633 1.00 96.69 86 LEU A N 1
ATOM 640 C CA . LEU A 1 86 ? -5.054 14.124 -3.482 1.00 96.69 86 LEU A CA 1
ATOM 641 C C . LEU A 1 86 ? -5.976 13.613 -4.596 1.00 96.69 86 LEU A C 1
ATOM 643 O O . LEU A 1 86 ? -6.920 14.302 -4.976 1.00 96.69 86 LEU A O 1
ATOM 647 N N . SER A 1 87 ? -5.718 12.410 -5.109 1.00 93.19 87 SER A N 1
ATOM 648 C CA . SER A 1 87 ? -6.521 11.805 -6.176 1.00 93.19 87 SER A CA 1
ATOM 649 C C . SER A 1 87 ? -7.849 11.238 -5.668 1.00 93.19 87 SER A C 1
ATOM 651 O O . SER A 1 87 ? -8.812 11.225 -6.429 1.00 93.19 87 SER A O 1
ATOM 653 N N . SER A 1 88 ? -7.926 10.810 -4.401 1.00 86.75 88 SER A N 1
ATOM 654 C CA . SER A 1 88 ? -9.165 10.313 -3.784 1.00 86.75 88 SER A CA 1
ATOM 655 C C . SER A 1 88 ? -10.116 11.415 -3.311 1.00 86.75 88 SER A C 1
ATOM 657 O O . SER A 1 88 ? -11.285 11.144 -3.072 1.00 86.75 88 SER A O 1
ATOM 659 N N . SER A 1 89 ? -9.631 12.648 -3.140 1.00 72.69 89 SER A N 1
ATOM 660 C CA . SER A 1 89 ? -10.385 13.757 -2.527 1.00 72.69 89 SER A CA 1
ATOM 661 C C . SER A 1 89 ? -11.227 14.567 -3.530 1.00 72.69 89 SER A C 1
ATOM 663 O O . SER A 1 89 ? -11.331 15.788 -3.400 1.00 72.69 89 SER A O 1
ATOM 665 N N . LYS A 1 90 ? -11.792 13.913 -4.551 1.00 48.91 9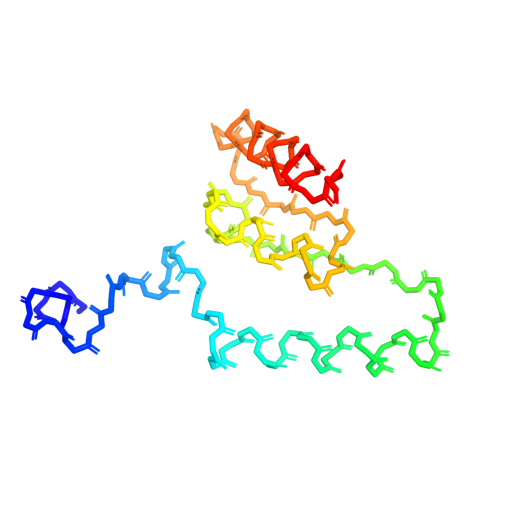0 LYS A N 1
ATOM 666 C CA . LYS A 1 90 ? -12.648 14.539 -5.574 1.00 48.91 90 LYS A CA 1
ATOM 667 C C . LYS A 1 90 ? -14.120 14.210 -5.389 1.00 48.91 90 LYS A C 1
ATOM 669 O O . LYS A 1 90 ? -14.422 13.032 -5.112 1.00 48.91 90 LYS A O 1
#

Mean predicted aligned error: 2.78 Å

pLDDT: mean 96.38, std 6.05, range [48.91, 98.56]

Secondary structure (DSSP, 8-state):
-HHHHHTTSSSS-TTTS--TTTHHHHHHHHHHHHHHH-TT---EEESGGGG-HHHHHHHHHTT--EEE--GGGHHHHHHHHHHHHHHH--

Foldseek 3Di:
DVVCCVVVVDVDDCQQAPPCPPVVVVLLVCVVVVCVVPVPDAAEEEDNLLLHLNSLLSCVVSPHPHYYYDPVSVVSSVVSNVVSVVVPPD

Nearest PDB structures (foldseek):
  2dik-assembly1_A  TM=9.820E-01  e=3.791E-08  [Clostridium] symbiosum
  5jvj-assembly1_A  TM=9.790E-01  e=7.466E-08  Flaveria trinervia
  1ggo-assembly1_A  TM=9.834E-01  e=9.554E-08  [Clostridium] symbiosum
  1kbl-assembly1_A  TM=9.815E-01  e=1.016E-07  [Clostridium] symbiosum
  2r82-assembly1_A  TM=9.821E-01  e=3.707E-07  [Clostridium] symbiosum

Sequence (90 aa):
IGMYVKEGILSANPFETLDSQGVGHVIKHAIEKGRKTNPELEIGVCGEHGGDPESIRFLFEAGVDYVSCSPFRVPVARLAAAQAVLSSSK

Radius of gyration: 14.05 Å; Cα contacts (8 Å, |Δi|>4): 103; chains: 1; bounding box: 30×28×41 Å